Protein AF-A0A9P8LF20-F1 (afdb_monomer_lite)

Foldseek 3Di:
DDPFEPAFDWDQDPVGTDTDRHHHDDPVVQQVVQQVVCVVVVPPDSCRPVNCVVVVCCVVVVDPPPPPPD

InterPro domains:
  IPR021842 Protein of unknown function DUF3435 [PF11917] (1-69)

Organism: NCBI:txid265104

Secondary structure (DSSP, 8-state):
-----SSEEEEEETTEEEEEEEEEPPHHHHHHHHHHHHHHHT-SS---HHHHHHHHHHHHH---------

Sequence (70 aa):
MLDVPVFRKSVKTEYGYEISPHKPLSYATLLSLMKVVSIITGVLQPTRAYYLRYGTGNEFNQSGDVSNAL

Radius of gyration: 15.06 Å; chains: 1; bounding box: 39×27×36 Å

Structure (mmCIF, N/CA/C/O backbone):
data_AF-A0A9P8LF20-F1
#
_entry.id   AF-A0A9P8LF20-F1
#
loop_
_atom_site.group_PDB
_atom_site.id
_atom_site.type_symbol
_atom_site.label_atom_id
_atom_site.label_alt_id
_atom_site.label_comp_id
_atom_site.label_asym_id
_atom_site.label_entity_id
_atom_site.label_seq_id
_atom_site.pdbx_PDB_ins_code
_atom_site.Cartn_x
_atom_site.Cartn_y
_atom_site.Cartn_z
_atom_site.occupancy
_atom_site.B_iso_or_equiv
_atom_site.auth_seq_id
_atom_site.auth_comp_id
_atom_site.auth_asym_id
_atom_site.auth_atom_id
_atom_site.pdbx_PDB_model_num
ATOM 1 N N . MET A 1 1 ? -12.295 -14.158 -13.583 1.00 53.78 1 MET A N 1
ATOM 2 C CA . MET A 1 1 ? -12.059 -12.807 -13.032 1.00 53.78 1 MET A CA 1
ATOM 3 C C . MET A 1 1 ? -10.593 -12.759 -12.629 1.00 53.78 1 MET A C 1
ATOM 5 O O . MET A 1 1 ? -10.175 -13.653 -11.909 1.00 53.78 1 MET A O 1
ATOM 9 N N . LEU A 1 2 ? -9.787 -11.859 -13.200 1.00 65.38 2 LEU A N 1
ATOM 10 C CA . LEU A 1 2 ? -8.357 -11.780 -12.874 1.00 65.38 2 LEU A CA 1
ATOM 11 C C . LEU A 1 2 ? -8.208 -11.221 -11.455 1.00 65.38 2 LEU A C 1
ATOM 13 O O . LEU A 1 2 ? -8.805 -10.191 -11.146 1.00 65.38 2 LEU A O 1
ATOM 17 N N . ASP A 1 3 ? -7.441 -11.906 -10.611 1.00 72.50 3 ASP A N 1
ATOM 18 C CA . ASP A 1 3 ? -7.145 -11.476 -9.244 1.00 72.50 3 ASP A CA 1
ATOM 19 C C . ASP A 1 3 ? -6.148 -10.308 -9.291 1.00 72.50 3 ASP A C 1
ATOM 21 O O . ASP A 1 3 ? -4.929 -10.484 -9.364 1.00 72.50 3 ASP A O 1
ATOM 25 N N . VAL A 1 4 ? -6.686 -9.091 -9.409 1.00 76.25 4 VAL A N 1
ATOM 26 C CA . VAL A 1 4 ? -5.897 -7.860 -9.496 1.00 76.25 4 VAL A CA 1
ATOM 27 C C . VAL A 1 4 ? -5.824 -7.230 -8.106 1.00 76.25 4 VAL A C 1
ATOM 29 O O . VAL A 1 4 ? -6.854 -6.797 -7.580 1.00 76.25 4 VAL A O 1
ATOM 32 N N . PRO A 1 5 ? -4.626 -7.114 -7.505 1.00 75.75 5 PRO A N 1
ATOM 33 C CA . PRO A 1 5 ? -4.492 -6.514 -6.187 1.00 75.75 5 PRO A CA 1
ATOM 34 C C . PRO A 1 5 ? -4.848 -5.023 -6.225 1.00 75.75 5 PRO A C 1
ATOM 36 O O . PRO A 1 5 ? -4.466 -4.299 -7.144 1.00 75.75 5 PRO A O 1
ATOM 39 N N . VAL A 1 6 ? -5.549 -4.546 -5.192 1.00 76.94 6 VAL A N 1
ATOM 40 C CA . VAL A 1 6 ? -5.983 -3.140 -5.074 1.00 76.94 6 VAL A CA 1
ATOM 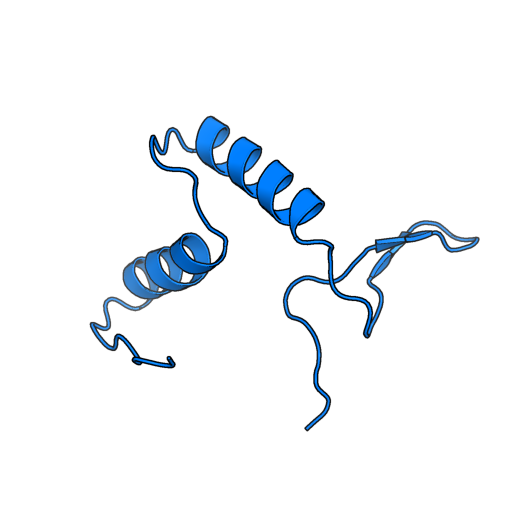41 C C . VAL A 1 6 ? -4.780 -2.196 -4.969 1.00 76.94 6 VAL A C 1
ATOM 43 O O . VAL A 1 6 ? -4.695 -1.199 -5.684 1.00 76.94 6 VAL A O 1
ATOM 46 N N . PHE A 1 7 ? -3.813 -2.534 -4.110 1.00 82.00 7 PHE A N 1
ATOM 47 C CA . PHE A 1 7 ? -2.575 -1.774 -3.946 1.00 82.00 7 PHE A CA 1
ATOM 48 C C . PHE A 1 7 ? -1.455 -2.433 -4.744 1.00 82.00 7 PHE A C 1
ATOM 50 O O . PHE A 1 7 ? -1.003 -3.528 -4.406 1.00 82.00 7 PHE A O 1
ATOM 57 N N . ARG A 1 8 ? -1.004 -1.757 -5.803 1.00 87.31 8 ARG A N 1
ATOM 58 C CA . ARG A 1 8 ? -0.026 -2.281 -6.766 1.00 87.31 8 ARG A CA 1
ATOM 59 C C . ARG A 1 8 ? 1.317 -1.590 -6.620 1.00 87.31 8 ARG A C 1
ATOM 61 O O . ARG A 1 8 ? 1.393 -0.395 -6.341 1.00 87.31 8 ARG A O 1
ATOM 68 N N . LYS A 1 9 ? 2.387 -2.358 -6.801 1.00 87.25 9 LYS A N 1
ATOM 69 C CA . LYS A 1 9 ? 3.758 -1.852 -6.713 1.00 87.25 9 LYS A CA 1
ATOM 70 C C . LYS A 1 9 ? 4.122 -1.063 -7.975 1.00 87.25 9 LYS A C 1
ATOM 72 O O . LYS A 1 9 ? 3.846 -1.527 -9.081 1.00 87.25 9 LYS A O 1
ATOM 77 N N . SER A 1 10 ? 4.806 0.069 -7.816 1.00 87.12 10 SER A N 1
ATOM 78 C CA . SER A 1 10 ? 5.506 0.725 -8.923 1.00 87.12 10 SER A CA 1
ATOM 79 C C . SER A 1 10 ? 6.794 -0.034 -9.261 1.00 87.12 10 SER A C 1
ATOM 81 O O . SER A 1 10 ? 7.586 -0.403 -8.389 1.00 87.12 10 SER A O 1
ATOM 83 N N . VAL A 1 11 ? 6.992 -0.318 -10.540 1.00 86.69 11 VAL A N 1
ATOM 84 C CA . VAL A 1 11 ? 8.165 -1.005 -11.076 1.00 86.69 11 VAL A CA 1
ATOM 85 C C . VAL A 1 11 ? 8.942 -0.003 -11.909 1.00 86.69 11 VAL A C 1
ATOM 87 O O . VAL A 1 11 ? 8.361 0.743 -12.692 1.00 86.69 11 VAL A O 1
ATOM 90 N N . LYS A 1 12 ? 10.260 0.032 -11.708 1.00 87.00 12 LYS A N 1
ATOM 91 C CA . LYS A 1 12 ? 11.150 0.872 -12.501 1.00 87.00 12 LYS A CA 1
ATOM 92 C C . LYS A 1 12 ? 11.273 0.279 -13.907 1.00 87.00 12 LYS A C 1
ATOM 94 O O . LYS A 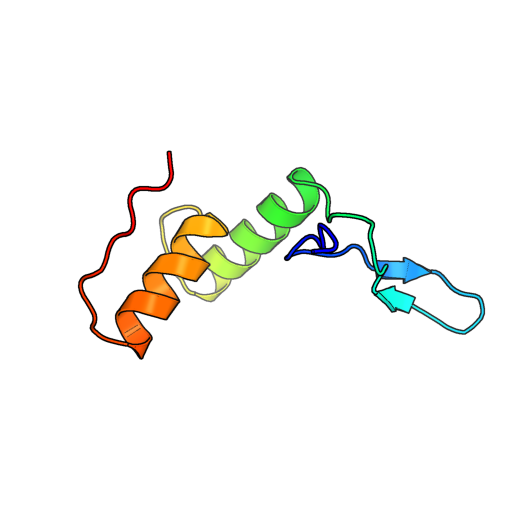1 12 ? 11.636 -0.889 -14.036 1.00 87.00 12 LYS A O 1
ATOM 99 N N . THR A 1 13 ? 10.969 1.076 -14.918 1.00 86.50 13 THR A N 1
ATOM 100 C CA . THR A 1 13 ? 11.162 0.776 -16.340 1.00 86.50 13 THR A CA 1
ATOM 101 C C . THR A 1 13 ? 12.284 1.655 -16.894 1.00 86.50 13 THR A C 1
ATOM 103 O O . THR A 1 13 ? 12.763 2.565 -16.214 1.00 86.50 13 THR A O 1
ATOM 106 N N . GLU A 1 14 ? 12.728 1.392 -18.124 1.00 87.38 14 GLU A N 1
ATOM 107 C CA . GLU A 1 14 ? 13.730 2.237 -18.797 1.00 87.38 14 GLU A CA 1
ATOM 108 C C . GLU A 1 14 ? 13.255 3.690 -18.964 1.00 87.38 14 GLU A C 1
ATOM 110 O O . GLU A 1 14 ? 14.067 4.610 -18.940 1.00 87.38 14 GLU A O 1
ATOM 115 N N . TYR A 1 15 ? 11.938 3.903 -19.042 1.00 87.25 15 TYR A N 1
ATOM 116 C CA . TYR A 1 15 ? 11.319 5.214 -19.248 1.00 87.25 15 TYR A CA 1
ATOM 117 C C . TYR A 1 15 ? 10.801 5.873 -17.960 1.00 87.25 15 TYR A C 1
ATOM 119 O O . TYR A 1 15 ? 10.260 6.976 -18.015 1.00 87.25 15 TYR A O 1
ATOM 127 N N . GLY A 1 16 ? 10.952 5.231 -16.795 1.00 89.12 16 GLY A N 1
ATOM 128 C CA . GLY A 1 16 ? 10.514 5.796 -15.518 1.00 89.12 16 GLY A CA 1
ATOM 129 C C . GLY A 1 16 ? 9.947 4.762 -14.552 1.00 89.12 16 GLY A C 1
ATOM 130 O O . GLY A 1 16 ? 10.606 3.781 -14.211 1.00 89.12 16 GLY A O 1
ATOM 131 N N . TYR A 1 17 ? 8.743 5.019 -14.045 1.00 87.94 17 TYR A N 1
ATOM 132 C CA . TYR A 1 17 ? 8.039 4.123 -13.131 1.00 87.94 17 TYR A CA 1
ATOM 133 C C . TYR A 1 17 ? 6.649 3.819 -13.671 1.00 87.94 17 TYR A C 1
ATOM 135 O O . TYR A 1 17 ? 5.880 4.732 -13.958 1.00 87.94 17 TYR A O 1
ATOM 143 N N . GLU A 1 18 ? 6.306 2.539 -13.731 1.00 88.62 18 GLU A N 1
ATOM 144 C CA . GLU A 1 18 ? 4.983 2.073 -14.140 1.00 88.62 18 GLU A CA 1
ATOM 145 C C . GLU A 1 18 ? 4.331 1.246 -13.034 1.00 88.62 18 GLU A C 1
ATOM 147 O O . GLU A 1 18 ? 5.002 0.601 -12.225 1.00 88.62 18 GLU A O 1
ATOM 152 N N . ILE A 1 19 ? 3.000 1.256 -12.976 1.00 86.69 19 ILE A N 1
ATOM 153 C CA . ILE A 1 19 ? 2.254 0.447 -12.010 1.00 86.69 19 ILE A CA 1
ATOM 154 C C . ILE A 1 19 ? 2.219 -0.995 -12.510 1.00 86.69 19 ILE A C 1
ATOM 156 O O . ILE A 1 19 ? 1.730 -1.273 -13.602 1.00 86.69 19 ILE A O 1
ATOM 160 N N . SER A 1 20 ? 2.694 -1.934 -11.691 1.00 84.38 20 SER A N 1
ATOM 161 C CA . SER A 1 20 ? 2.636 -3.347 -12.048 1.00 84.38 20 SER A CA 1
ATOM 162 C C . SER A 1 20 ? 1.185 -3.821 -12.162 1.00 84.38 20 SER A C 1
ATOM 164 O O . SER A 1 20 ? 0.404 -3.574 -11.243 1.00 84.38 20 SER A O 1
ATOM 166 N N . PRO A 1 21 ? 0.824 -4.577 -13.212 1.00 80.81 21 PRO A N 1
ATOM 167 C CA . PRO A 1 21 ? -0.534 -5.090 -13.366 1.00 80.81 21 PRO A CA 1
ATOM 168 C C . PRO A 1 21 ? -0.907 -6.123 -12.291 1.00 80.81 21 PRO A C 1
ATOM 170 O O . PRO A 1 21 ? -2.072 -6.207 -11.915 1.00 80.81 21 PRO A O 1
ATOM 173 N N . HIS A 1 22 ? 0.074 -6.865 -11.760 1.00 83.62 22 HIS A N 1
ATOM 174 C CA . HIS A 1 22 ? -0.182 -8.020 -10.887 1.00 83.62 22 HIS A CA 1
ATOM 175 C C . HIS A 1 22 ? 0.625 -8.036 -9.588 1.00 83.62 22 HIS A C 1
ATOM 177 O O . HIS A 1 22 ? 0.315 -8.824 -8.702 1.00 83.62 22 HIS A O 1
ATOM 183 N N . LYS A 1 23 ? 1.668 -7.207 -9.437 1.00 84.12 23 LYS A N 1
ATOM 184 C CA . LYS A 1 23 ? 2.487 -7.248 -8.217 1.00 84.12 23 LYS A CA 1
ATOM 185 C C . LYS A 1 23 ? 1.819 -6.449 -7.096 1.00 84.12 23 LYS A C 1
ATOM 187 O O . LYS A 1 23 ? 1.707 -5.223 -7.230 1.00 84.12 23 LYS A O 1
ATOM 192 N N . PRO A 1 24 ? 1.437 -7.096 -5.980 1.00 84.69 24 PRO A N 1
ATOM 193 C CA . PRO A 1 24 ? 0.900 -6.385 -4.836 1.00 84.69 24 PRO A CA 1
ATOM 194 C C . PRO A 1 24 ? 1.987 -5.530 -4.181 1.00 84.69 24 PRO A C 1
ATOM 196 O O . PRO A 1 24 ? 3.181 -5.853 -4.199 1.00 84.69 24 PRO A O 1
ATOM 199 N N . LEU A 1 25 ? 1.565 -4.420 -3.588 1.00 85.69 25 LEU A N 1
ATOM 200 C CA . LEU A 1 25 ? 2.408 -3.628 -2.708 1.00 85.69 25 LEU A CA 1
ATOM 201 C C . LEU A 1 25 ? 2.671 -4.415 -1.416 1.00 85.69 25 LEU A C 1
ATOM 203 O O . LEU A 1 25 ? 1.771 -5.060 -0.881 1.00 85.69 25 LEU A O 1
ATOM 207 N N . SER A 1 26 ? 3.900 -4.358 -0.895 1.00 84.69 26 SER A N 1
ATOM 208 C CA . SER A 1 26 ? 4.211 -5.050 0.359 1.00 84.69 26 SER A CA 1
ATOM 209 C C . SER A 1 26 ? 3.433 -4.437 1.526 1.00 84.69 26 SER A C 1
ATOM 211 O O . SER A 1 26 ? 3.254 -3.216 1.593 1.00 84.69 26 SER A O 1
ATOM 213 N N . TYR A 1 27 ? 3.026 -5.274 2.481 1.00 81.75 27 TYR A N 1
ATOM 214 C CA . TYR A 1 27 ? 2.321 -4.807 3.673 1.00 81.75 27 TYR A CA 1
ATOM 215 C C . TYR A 1 27 ? 3.147 -3.795 4.479 1.00 81.75 27 TYR A C 1
ATOM 217 O O . TYR A 1 27 ? 2.605 -2.807 4.960 1.00 81.75 27 TYR A O 1
ATOM 225 N N . ALA A 1 28 ? 4.468 -3.984 4.568 1.00 81.12 28 ALA A N 1
ATOM 226 C CA . ALA A 1 28 ? 5.358 -3.052 5.258 1.00 81.12 28 ALA A CA 1
ATOM 227 C C . ALA A 1 28 ? 5.339 -1.653 4.616 1.00 81.12 28 ALA A C 1
ATOM 229 O O . ALA A 1 28 ? 5.246 -0.644 5.317 1.00 81.12 28 ALA A O 1
ATOM 230 N N . THR A 1 29 ? 5.367 -1.590 3.281 1.00 83.38 29 THR A N 1
ATOM 231 C CA . THR A 1 29 ? 5.266 -0.326 2.537 1.00 83.38 29 THR A CA 1
ATOM 232 C C . THR A 1 29 ? 3.912 0.332 2.766 1.00 83.38 29 THR A C 1
ATOM 234 O O . THR A 1 29 ? 3.848 1.524 3.061 1.00 83.38 29 THR A O 1
ATOM 237 N N . LEU A 1 30 ? 2.835 -0.448 2.680 1.00 82.38 30 LEU A N 1
ATOM 238 C CA . LEU A 1 30 ? 1.483 0.043 2.904 1.00 82.38 30 LEU A CA 1
ATOM 239 C C . LEU A 1 30 ? 1.310 0.582 4.330 1.00 82.38 30 LEU A C 1
ATOM 241 O O . LEU A 1 30 ? 0.792 1.679 4.508 1.00 82.38 30 LEU A O 1
ATOM 245 N N . LEU A 1 31 ? 1.799 -0.137 5.340 1.00 80.81 31 LEU A N 1
ATOM 246 C CA . LEU A 1 31 ? 1.739 0.284 6.739 1.00 80.81 31 LEU A CA 1
ATOM 247 C C . LEU A 1 31 ? 2.494 1.599 6.972 1.00 80.81 31 LEU A C 1
ATOM 249 O O . LEU A 1 31 ? 2.017 2.454 7.714 1.00 80.81 31 LEU A O 1
ATOM 253 N N . SER A 1 32 ? 3.655 1.769 6.337 1.00 82.94 32 SER A N 1
ATOM 254 C CA . SER A 1 32 ? 4.427 3.012 6.419 1.00 82.94 32 SER A CA 1
ATOM 255 C C . SER A 1 32 ? 3.652 4.197 5.833 1.00 82.94 32 SER A C 1
ATOM 257 O O . SER A 1 32 ? 3.483 5.216 6.502 1.00 82.94 32 SER A O 1
ATOM 259 N N . LEU A 1 33 ? 3.086 4.035 4.632 1.00 81.62 33 LEU A N 1
ATOM 260 C CA . LEU A 1 33 ? 2.264 5.066 3.988 1.00 81.62 33 LEU A CA 1
ATOM 261 C C . LEU A 1 33 ? 1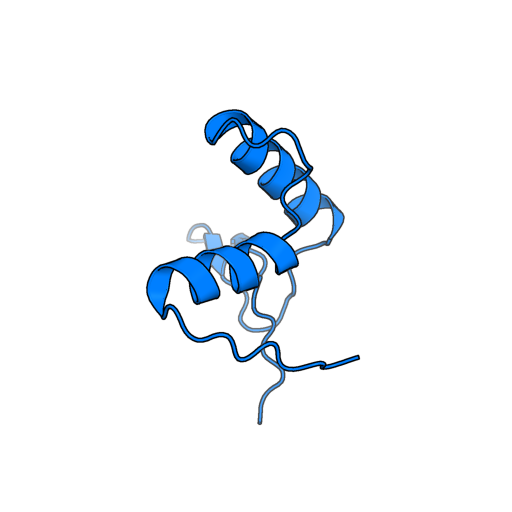.037 5.422 4.832 1.00 81.62 33 LEU A C 1
ATOM 263 O O 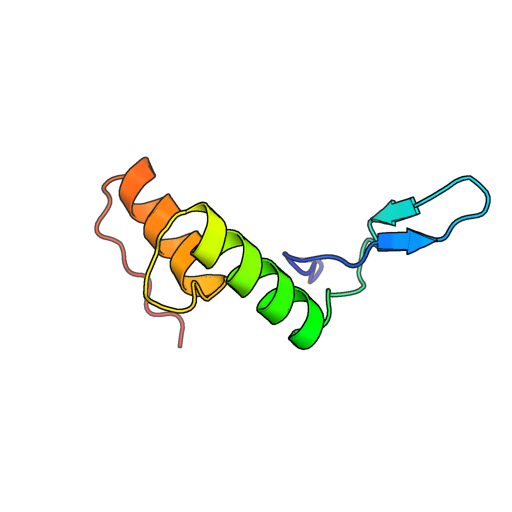. LEU A 1 33 ? 0.726 6.593 5.018 1.00 81.62 33 LEU A O 1
ATOM 267 N N . MET A 1 34 ? 0.381 4.417 5.403 1.00 79.62 34 MET A N 1
ATOM 268 C CA . MET A 1 34 ? -0.780 4.608 6.267 1.00 79.62 34 MET A CA 1
ATOM 269 C C . MET A 1 34 ? -0.455 5.390 7.545 1.00 79.62 34 MET A C 1
ATOM 271 O O . MET A 1 34 ? -1.255 6.220 7.976 1.00 79.62 34 MET A O 1
ATOM 275 N N . LYS A 1 35 ? 0.725 5.184 8.142 1.00 80.12 35 LYS A N 1
ATOM 276 C CA . LYS A 1 35 ? 1.190 5.998 9.278 1.00 80.12 35 LYS A CA 1
ATOM 277 C C . LYS A 1 35 ? 1.375 7.459 8.877 1.00 80.12 35 LYS A C 1
ATOM 279 O O . LYS A 1 35 ? 0.906 8.334 9.595 1.00 80.12 35 LYS A O 1
ATOM 284 N N . VAL A 1 36 ? 2.005 7.712 7.729 1.00 82.00 36 VAL A N 1
ATOM 285 C CA . VAL A 1 36 ? 2.196 9.075 7.204 1.00 82.00 36 VAL A CA 1
ATOM 286 C C . VAL A 1 36 ? 0.850 9.758 6.970 1.00 82.00 36 VAL A C 1
ATOM 288 O O . VAL A 1 36 ? 0.652 10.875 7.439 1.00 82.00 36 VAL A O 1
ATOM 291 N N . VAL A 1 37 ? -0.094 9.070 6.322 1.00 81.00 37 VAL A N 1
ATOM 292 C CA . VAL A 1 37 ? -1.456 9.584 6.115 1.00 81.00 37 VAL A CA 1
ATOM 293 C C . VAL A 1 37 ? -2.114 9.910 7.452 1.00 81.00 37 VAL A C 1
ATOM 295 O O . VAL A 1 37 ? -2.581 11.028 7.620 1.00 81.00 37 VAL A O 1
ATOM 298 N N . SER A 1 38 ? -2.068 8.989 8.423 1.00 70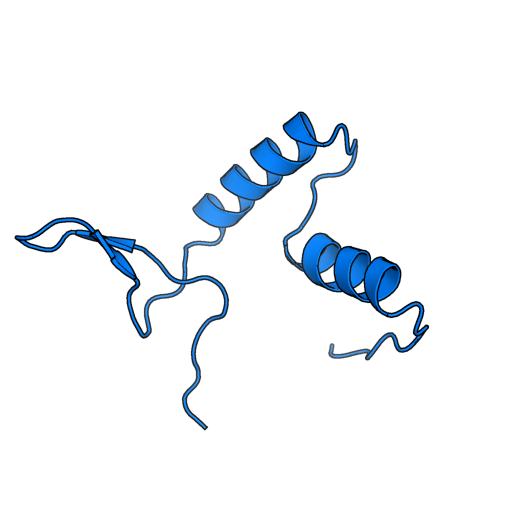.94 38 SER A N 1
ATOM 299 C CA . SER A 1 38 ? -2.667 9.189 9.754 1.00 70.94 38 SER A CA 1
ATOM 300 C C . SER A 1 38 ? -2.134 10.449 10.440 1.00 70.94 38 SER A C 1
ATOM 302 O O . SER A 1 38 ? -2.922 11.228 10.974 1.00 70.94 38 SER A O 1
ATOM 304 N N . ILE A 1 39 ? -0.815 10.671 10.372 1.00 79.38 39 ILE A N 1
ATOM 305 C CA . ILE A 1 39 ? -0.145 11.852 10.936 1.00 79.38 39 ILE A CA 1
ATOM 306 C C . ILE A 1 39 ? -0.635 13.131 10.253 1.00 79.38 39 ILE A C 1
ATOM 308 O O . ILE A 1 39 ? -1.005 14.076 10.944 1.00 79.38 39 ILE A O 1
ATOM 312 N N . ILE A 1 40 ? -0.678 13.159 8.916 1.00 81.00 40 ILE A N 1
ATOM 313 C CA . ILE A 1 40 ? -1.133 14.334 8.151 1.00 81.00 40 ILE A CA 1
ATOM 314 C C . ILE A 1 40 ? -2.602 14.647 8.457 1.00 81.00 40 ILE A C 1
ATOM 316 O O . ILE A 1 40 ? -2.969 15.808 8.605 1.00 81.00 40 ILE A O 1
ATOM 320 N N . THR A 1 41 ? -3.441 13.619 8.577 1.00 76.62 41 THR A N 1
ATOM 321 C CA . THR A 1 41 ? -4.877 13.774 8.850 1.00 76.62 41 THR A CA 1
ATOM 322 C C . THR A 1 41 ? -5.205 14.006 10.329 1.00 76.62 41 THR A C 1
ATOM 324 O O . THR A 1 41 ? -6.365 14.226 10.655 1.00 76.62 41 THR A O 1
ATOM 327 N N . GLY A 1 42 ? -4.222 13.929 11.236 1.00 72.62 42 GLY A N 1
ATOM 328 C CA . GLY A 1 42 ? -4.444 14.063 12.682 1.00 72.62 42 GLY A CA 1
ATOM 329 C C . GLY A 1 42 ? -5.242 12.913 13.313 1.00 72.62 42 GLY A C 1
ATOM 330 O O . GLY A 1 42 ? -5.809 13.071 14.393 1.00 72.62 42 GLY A O 1
ATOM 331 N N . VAL A 1 43 ? -5.302 11.750 12.658 1.00 67.31 43 VAL A N 1
ATOM 332 C CA . VAL A 1 43 ? -6.046 10.581 13.145 1.00 67.31 43 VAL A CA 1
ATOM 333 C C . VAL A 1 43 ? -5.152 9.805 14.112 1.00 67.31 43 VAL A C 1
ATOM 335 O O . VAL A 1 43 ? -4.108 9.277 13.733 1.00 67.31 43 VAL A O 1
ATOM 338 N N . LEU A 1 44 ? -5.562 9.749 15.383 1.00 56.78 44 LEU A N 1
ATOM 339 C CA . LEU A 1 44 ? -4.760 9.203 16.489 1.00 56.78 44 LEU A CA 1
ATOM 340 C C . LEU A 1 44 ? -4.571 7.675 16.418 1.00 56.78 44 LEU A C 1
ATOM 342 O O . LEU A 1 44 ? -3.647 7.126 17.017 1.00 56.78 44 LEU A O 1
ATOM 346 N N . GLN A 1 45 ? -5.441 6.973 15.691 1.00 59.22 45 GLN A N 1
ATOM 347 C CA . GLN A 1 45 ? -5.334 5.530 15.482 1.00 59.22 45 GLN A CA 1
ATOM 348 C C . GLN A 1 45 ? -4.596 5.244 14.168 1.00 59.22 45 GLN A C 1
ATOM 350 O O . GLN A 1 45 ? -4.819 5.953 13.188 1.00 59.22 45 GLN A O 1
ATOM 355 N N . PRO A 1 46 ? -3.737 4.207 14.098 1.00 56.62 46 PRO A N 1
ATOM 356 C CA . PRO A 1 46 ? -3.086 3.841 12.849 1.00 56.62 46 PRO A CA 1
ATOM 357 C C . PRO A 1 46 ? -4.162 3.490 11.823 1.00 56.62 46 PRO A C 1
ATOM 359 O O . PRO A 1 46 ? -4.820 2.452 11.934 1.00 56.62 46 PRO A O 1
ATOM 362 N N . THR A 1 47 ? -4.338 4.363 10.835 1.00 60.53 47 THR A N 1
ATOM 363 C CA . THR A 1 47 ? -5.337 4.222 9.777 1.00 60.53 47 THR A CA 1
ATOM 364 C C . THR A 1 47 ? -4.986 2.982 8.972 1.00 60.53 47 THR A C 1
ATOM 366 O O . THR A 1 47 ? -4.164 3.024 8.067 1.00 60.53 47 THR A O 1
ATOM 369 N N . ARG A 1 48 ? -5.534 1.815 9.316 1.00 64.94 48 ARG A N 1
ATOM 370 C CA . ARG A 1 48 ? -5.338 0.621 8.485 1.00 64.94 48 ARG A CA 1
ATOM 371 C C . ARG A 1 48 ? -5.981 0.903 7.128 1.00 64.94 48 ARG A C 1
ATOM 373 O O . ARG A 1 48 ? -7.042 1.518 7.080 1.00 64.94 48 ARG A O 1
ATOM 380 N N . ALA A 1 49 ? -5.407 0.395 6.036 1.00 64.44 49 ALA A N 1
ATOM 381 C CA . ALA A 1 49 ? -6.015 0.552 4.707 1.00 64.44 49 ALA A CA 1
ATOM 382 C C . ALA A 1 49 ? -7.488 0.100 4.672 1.00 64.44 49 ALA A C 1
ATOM 384 O O . ALA A 1 49 ? -8.301 0.684 3.964 1.00 64.44 49 ALA A O 1
ATOM 385 N N . TYR A 1 50 ? -7.837 -0.900 5.489 1.00 65.12 50 TYR A N 1
ATOM 386 C CA . TYR A 1 50 ? -9.215 -1.336 5.701 1.00 65.12 50 TYR A CA 1
ATOM 387 C C . TYR A 1 50 ? -10.114 -0.239 6.298 1.00 65.12 50 TYR A C 1
ATOM 389 O O . TYR A 1 50 ? -11.195 0.007 5.774 1.00 65.12 50 TYR A O 1
ATOM 397 N N . TYR A 1 51 ? -9.649 0.453 7.346 1.00 62.31 51 TYR A N 1
ATOM 398 C CA . TYR A 1 51 ? -10.369 1.568 7.968 1.00 62.31 51 TYR A CA 1
ATOM 399 C C . TYR A 1 51 ? -10.565 2.728 6.999 1.00 62.31 51 TYR A C 1
ATOM 401 O O . TYR A 1 51 ? -11.632 3.324 7.000 1.00 62.31 51 TYR A O 1
ATOM 409 N N . LEU A 1 52 ? -9.577 3.024 6.148 1.00 64.50 52 LEU A N 1
ATOM 410 C CA . LEU A 1 52 ? -9.727 4.063 5.131 1.00 64.50 52 LEU A CA 1
ATOM 411 C C . LEU A 1 52 ? -10.796 3.668 4.103 1.00 64.50 52 LEU A C 1
ATOM 413 O O . LEU A 1 52 ? -11.701 4.440 3.824 1.00 64.50 52 LEU A O 1
ATOM 417 N N . ARG A 1 53 ? -10.747 2.435 3.585 1.00 64.62 53 ARG A N 1
ATOM 418 C CA . ARG A 1 53 ? -11.736 1.948 2.613 1.00 64.62 53 ARG 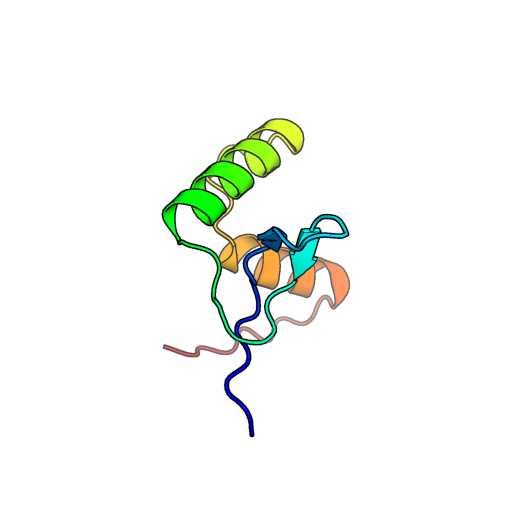A CA 1
ATOM 419 C C . ARG A 1 53 ? -13.161 1.987 3.173 1.00 64.62 53 ARG A C 1
ATOM 421 O O . ARG A 1 53 ? -14.062 2.450 2.481 1.00 64.62 53 ARG A O 1
ATOM 428 N N . TYR A 1 54 ? -13.357 1.506 4.399 1.00 62.97 54 TYR A N 1
ATOM 429 C CA . TYR A 1 54 ? -14.677 1.459 5.029 1.00 62.97 54 TYR A CA 1
ATOM 430 C C . TYR A 1 54 ? -15.135 2.816 5.553 1.00 62.97 54 TYR A C 1
ATOM 432 O O . TYR A 1 54 ? -16.256 3.214 5.274 1.00 62.97 54 TYR A O 1
ATOM 440 N N . GLY A 1 55 ? -14.276 3.542 6.268 1.00 62.59 55 GLY A N 1
ATOM 441 C CA . GLY A 1 55 ? -14.590 4.861 6.813 1.00 62.59 55 GLY A CA 1
ATOM 442 C C . GLY A 1 55 ? -14.909 5.862 5.709 1.00 62.59 55 GLY A C 1
ATOM 443 O O . GLY A 1 55 ? -15.950 6.501 5.757 1.00 62.59 55 GLY A O 1
ATOM 444 N N . THR A 1 56 ? -14.089 5.929 4.654 1.00 61.38 56 THR A N 1
ATOM 445 C CA . THR A 1 56 ? -14.373 6.798 3.502 1.00 61.38 56 THR A CA 1
ATOM 446 C C . THR A 1 56 ? -15.613 6.341 2.735 1.00 61.38 56 THR A C 1
ATOM 448 O O . THR A 1 56 ? -16.398 7.180 2.310 1.00 61.38 56 THR A O 1
ATOM 451 N N . GLY A 1 57 ? -15.830 5.030 2.580 1.00 58.12 57 GLY A N 1
ATOM 452 C CA . GLY A 1 57 ? -17.047 4.506 1.952 1.00 58.12 57 GLY A CA 1
ATOM 453 C C . GLY A 1 57 ? -18.321 4.841 2.736 1.00 58.12 57 GLY A C 1
ATOM 454 O O . GLY A 1 57 ? -19.325 5.216 2.136 1.00 58.12 57 GLY A O 1
ATOM 455 N N . ASN A 1 58 ? -18.264 4.765 4.067 1.00 60.34 58 ASN A N 1
ATOM 456 C CA . ASN A 1 58 ? -19.370 5.093 4.962 1.00 60.34 58 ASN A CA 1
ATOM 457 C C . ASN A 1 58 ? -19.662 6.600 4.984 1.00 60.34 58 ASN A C 1
ATOM 459 O O . ASN A 1 58 ? -20.815 6.995 4.869 1.00 60.34 58 ASN A O 1
ATOM 463 N N . GLU A 1 59 ? -18.629 7.443 5.058 1.00 60.81 59 GLU A N 1
ATOM 464 C CA . GLU A 1 59 ? -18.789 8.904 4.998 1.00 60.81 59 GLU A CA 1
ATOM 465 C C . GLU A 1 59 ? -19.319 9.375 3.633 1.00 60.81 59 GLU A C 1
ATOM 467 O O . GLU A 1 59 ? -20.104 10.317 3.566 1.00 60.81 59 GLU A O 1
ATOM 472 N N . PHE A 1 60 ? -18.933 8.711 2.537 1.00 54.00 60 PHE A N 1
ATOM 473 C CA . PHE A 1 60 ? -19.360 9.091 1.187 1.00 54.00 60 PHE A CA 1
ATOM 474 C C . PHE A 1 60 ? -20.766 8.593 0.828 1.00 54.00 60 PHE A C 1
ATOM 476 O O . PHE A 1 60 ? -21.500 9.291 0.134 1.00 54.00 60 PHE A O 1
ATOM 483 N N . ASN A 1 61 ? -21.142 7.388 1.267 1.00 60.38 61 ASN A N 1
ATOM 484 C CA . ASN A 1 61 ? -22.396 6.749 0.857 1.00 60.38 61 ASN A CA 1
ATOM 485 C C . ASN A 1 61 ? -23.485 6.777 1.944 1.00 60.38 61 ASN A C 1
ATOM 487 O O . ASN A 1 61 ? -24.620 6.412 1.655 1.00 60.38 61 ASN A O 1
ATOM 491 N N . GLN A 1 62 ? -23.147 7.136 3.193 1.00 56.47 62 GLN A N 1
ATOM 492 C CA . GLN A 1 62 ? -24.018 7.089 4.386 1.00 56.47 62 GLN A CA 1
ATOM 493 C C . GLN A 1 62 ? -24.792 5.770 4.577 1.00 56.47 62 GLN A C 1
ATOM 495 O O . GLN A 1 62 ? -25.745 5.697 5.352 1.00 56.47 62 GLN A O 1
ATOM 500 N N . SER A 1 63 ? -24.396 4.712 3.871 1.00 54.16 63 SER A N 1
ATOM 501 C CA . SER A 1 63 ? -25.067 3.425 3.908 1.00 54.16 63 SER A CA 1
ATOM 502 C C . SER A 1 63 ? -24.427 2.573 4.994 1.00 54.16 63 SER A C 1
ATOM 504 O O . SER A 1 63 ? -23.231 2.289 4.936 1.00 54.16 63 SER A O 1
ATOM 506 N N . GLY A 1 64 ? -25.236 2.144 5.964 1.00 50.44 64 GLY A N 1
ATOM 507 C CA . GLY A 1 64 ? -24.834 1.275 7.074 1.00 50.44 64 GLY A CA 1
ATOM 508 C C . GLY A 1 64 ? -24.554 -0.182 6.684 1.00 50.44 64 GLY A C 1
ATOM 509 O O . GLY A 1 64 ? -24.533 -1.044 7.562 1.00 50.44 64 GLY A O 1
ATOM 510 N N . ASP A 1 65 ? -24.355 -0.478 5.397 1.00 53.03 65 ASP A N 1
ATOM 511 C CA . ASP A 1 65 ? -24.031 -1.821 4.917 1.00 53.03 65 ASP A CA 1
ATOM 512 C C . ASP A 1 65 ? -22.582 -2.190 5.255 1.00 53.03 65 ASP A C 1
ATOM 514 O O . ASP A 1 65 ? -21.638 -2.036 4.473 1.00 53.03 65 ASP A O 1
ATOM 518 N N . VAL A 1 66 ? -22.405 -2.723 6.461 1.00 48.47 66 VAL A N 1
ATOM 519 C CA . VAL A 1 66 ? -21.189 -3.424 6.868 1.00 48.47 66 VAL A CA 1
ATOM 520 C C . VAL A 1 66 ? -21.285 -4.855 6.344 1.00 48.47 66 VAL A C 1
ATOM 522 O O . VAL A 1 66 ? -21.881 -5.727 6.974 1.00 48.47 66 VAL A O 1
ATOM 525 N N . SER A 1 67 ? -20.708 -5.118 5.171 1.00 43.19 67 SER A N 1
ATOM 526 C CA . SER A 1 67 ? -20.575 -6.496 4.693 1.00 43.19 67 SER A CA 1
ATOM 527 C C . SER A 1 67 ? -19.493 -7.212 5.508 1.00 43.19 67 SER A C 1
ATOM 529 O O . SER A 1 67 ? -18.297 -6.955 5.349 1.00 43.19 67 SER A O 1
ATOM 531 N N . ASN A 1 68 ? -19.923 -8.097 6.413 1.00 40.03 68 ASN A N 1
ATOM 532 C CA . ASN A 1 68 ? -19.068 -9.040 7.135 1.00 40.03 68 ASN A CA 1
ATOM 533 C C . ASN A 1 68 ? -18.467 -10.054 6.148 1.00 40.03 68 ASN A C 1
ATOM 535 O O . ASN A 1 68 ? -18.949 -11.177 6.020 1.00 40.03 68 ASN A O 1
ATOM 539 N N . ALA A 1 69 ? -17.409 -9.663 5.447 1.00 38.88 69 ALA A N 1
ATOM 540 C CA . ALA A 1 69 ? -16.515 -10.607 4.795 1.00 38.88 69 ALA A CA 1
ATOM 541 C C . ALA A 1 69 ? -15.363 -10.908 5.764 1.00 38.88 69 ALA A C 1
ATOM 543 O O . ALA A 1 69 ? -14.371 -10.175 5.809 1.00 38.88 69 ALA A O 1
ATOM 544 N N . LEU A 1 70 ? -15.584 -11.939 6.588 1.00 34.94 70 LEU A N 1
ATOM 545 C CA . LEU A 1 70 ? -14.542 -12.694 7.294 1.00 34.94 70 LEU A CA 1
ATOM 546 C C . LEU A 1 70 ? -13.613 -13.383 6.289 1.00 34.94 70 LEU A C 1
ATOM 548 O O . LEU A 1 70 ? -14.135 -13.886 5.267 1.00 34.94 70 LEU A O 1
#

pLDDT: mean 71.48, std 14.22, range [34.94, 89.12]